Protein AF-A0A3M1QXQ2-F1 (afdb_monomer)

Secondary structure (DSSP, 8-state):
-PPEE--THHHHHHHSS--TTHHHHHHHHHHHHTTS--EE---

Structure (mmCIF, N/CA/C/O backbone):
data_AF-A0A3M1QXQ2-F1
#
_entry.id   AF-A0A3M1QXQ2-F1
#
loop_
_atom_site.group_PDB
_atom_site.id
_atom_site.type_symbol
_atom_site.label_atom_id
_atom_site.label_alt_id
_atom_site.label_comp_id
_atom_site.label_asym_id
_atom_site.label_entity_id
_atom_site.label_seq_id
_atom_site.pdbx_PDB_ins_code
_atom_site.Cartn_x
_atom_site.Cartn_y
_atom_site.Cartn_z
_atom_site.occupancy
_atom_site.B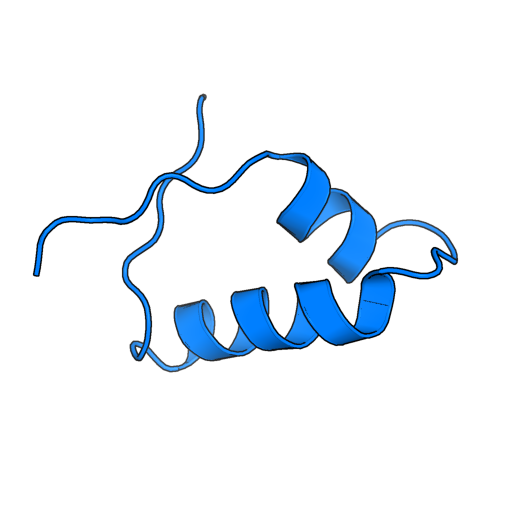_iso_or_equiv
_atom_site.auth_seq_id
_atom_site.auth_comp_id
_atom_site.auth_asym_id
_atom_site.auth_atom_id
_atom_site.pdbx_PDB_model_num
ATOM 1 N N . MET A 1 1 ? -12.849 -0.520 14.352 1.00 69.06 1 MET A N 1
ATOM 2 C CA . MET A 1 1 ? -11.628 -1.344 14.231 1.00 69.06 1 MET A CA 1
ATOM 3 C C . MET A 1 1 ? -10.479 -0.451 14.655 1.00 69.06 1 MET A C 1
ATOM 5 O O . MET A 1 1 ? -10.545 0.724 14.326 1.00 69.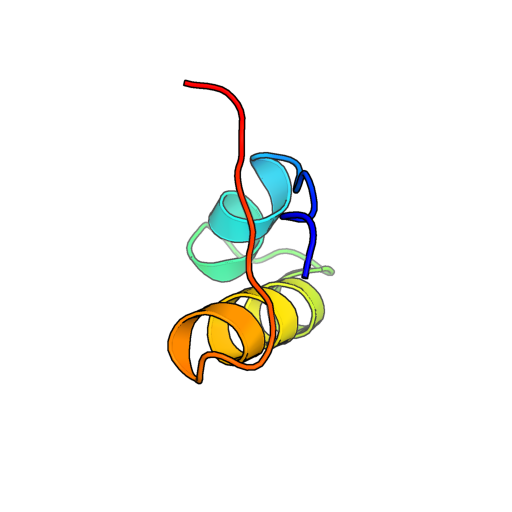06 1 MET A O 1
ATOM 9 N N . SER A 1 2 ? -9.514 -0.929 15.438 1.00 88.56 2 SER A N 1
ATOM 10 C CA . SER A 1 2 ? -8.339 -0.099 15.734 1.00 88.56 2 SER A CA 1
ATOM 11 C C . SER A 1 2 ? -7.454 -0.031 14.485 1.00 88.56 2 SER A C 1
ATOM 13 O O . SER A 1 2 ? -7.289 -1.078 13.849 1.00 88.56 2 SER A O 1
ATOM 15 N N . PRO A 1 3 ? -6.911 1.142 14.123 1.00 94.62 3 PRO A N 1
ATOM 16 C CA . PRO A 1 3 ? -6.034 1.260 12.967 1.00 94.62 3 PRO A CA 1
ATOM 17 C C . PRO A 1 3 ? -4.774 0.407 13.150 1.00 94.62 3 PRO A C 1
ATOM 19 O O . PRO A 1 3 ? -4.254 0.262 14.260 1.00 94.62 3 PRO A O 1
ATOM 22 N N . VAL A 1 4 ? -4.289 -0.168 12.052 1.00 96.50 4 VAL A N 1
ATOM 23 C CA . VAL A 1 4 ? -3.057 -0.960 12.012 1.00 96.50 4 VAL A CA 1
ATOM 24 C C . VAL A 1 4 ? -1.899 -0.050 11.634 1.00 96.50 4 VAL A C 1
ATOM 26 O O . VAL A 1 4 ? -1.953 0.654 10.628 1.00 96.50 4 VAL A O 1
ATOM 29 N N . PHE A 1 5 ? -0.828 -0.082 12.420 1.00 97.38 5 PHE A N 1
ATOM 30 C CA . PHE A 1 5 ? 0.400 0.602 12.043 1.00 97.38 5 PHE A CA 1
ATOM 31 C C . PHE A 1 5 ? 1.101 -0.171 10.922 1.00 97.38 5 PHE A C 1
ATOM 33 O O . PHE A 1 5 ? 1.371 -1.366 11.062 1.00 97.38 5 PHE A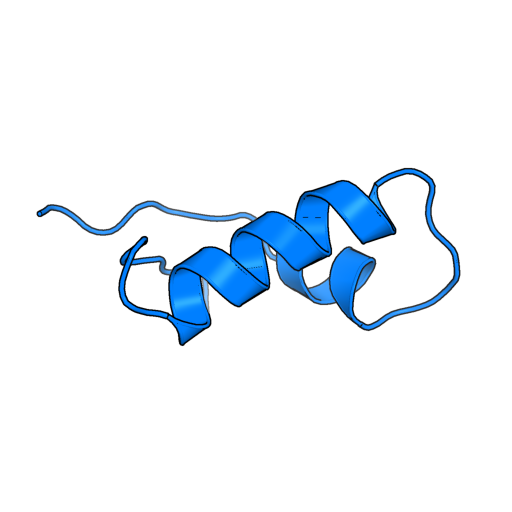 O 1
ATOM 40 N N . ILE A 1 6 ? 1.395 0.507 9.818 1.00 97.31 6 ILE A N 1
ATOM 41 C CA . ILE A 1 6 ? 2.198 -0.020 8.719 1.00 97.31 6 ILE A CA 1
ATOM 42 C C . ILE A 1 6 ? 3.504 0.759 8.624 1.00 97.31 6 ILE A C 1
ATOM 44 O O . ILE A 1 6 ? 3.550 1.962 8.855 1.00 97.31 6 ILE A O 1
ATOM 48 N N . ASP A 1 7 ? 4.567 0.055 8.261 1.00 97.50 7 ASP A N 1
ATOM 49 C CA . ASP A 1 7 ? 5.868 0.662 8.015 1.00 97.50 7 ASP A CA 1
ATOM 50 C C . ASP A 1 7 ? 5.860 1.452 6.690 1.00 97.50 7 ASP A C 1
ATOM 52 O O . ASP A 1 7 ? 5.211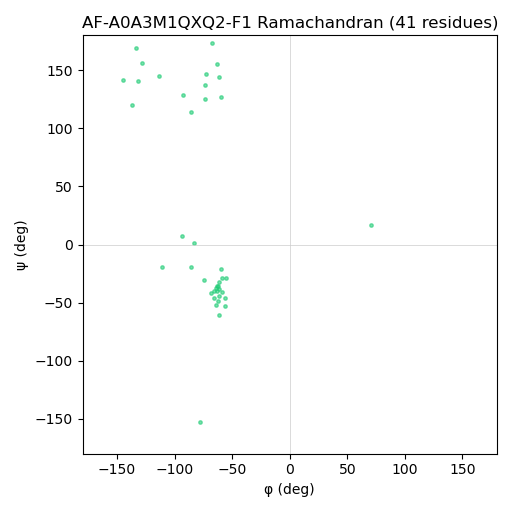 1.044 5.716 1.00 97.50 7 ASP A O 1
ATOM 56 N N . THR A 1 8 ? 6.612 2.554 6.620 1.00 96.50 8 THR A N 1
ATOM 57 C CA . THR A 1 8 ? 6.744 3.395 5.414 1.00 96.50 8 THR A CA 1
ATOM 58 C C . THR A 1 8 ? 7.310 2.630 4.213 1.00 96.50 8 THR A C 1
ATOM 60 O O . THR A 1 8 ? 7.040 2.983 3.062 1.00 96.50 8 THR A O 1
ATOM 63 N N . ASN A 1 9 ? 7.997 1.509 4.441 1.00 97.12 9 ASN A N 1
ATOM 64 C CA . ASN A 1 9 ? 8.428 0.592 3.394 1.00 97.12 9 ASN A CA 1
ATOM 65 C C . ASN A 1 9 ? 7.260 0.025 2.568 1.00 97.12 9 ASN A C 1
ATOM 67 O O . ASN A 1 9 ? 7.439 -0.269 1.387 1.00 97.12 9 ASN A O 1
ATOM 71 N N . ILE A 1 10 ? 6.054 -0.111 3.132 1.00 97.88 10 ILE A N 1
ATOM 72 C CA . ILE A 1 10 ? 4.888 -0.629 2.399 1.00 97.88 10 ILE A CA 1
ATOM 73 C C . ILE A 1 10 ? 4.536 0.269 1.199 1.00 97.88 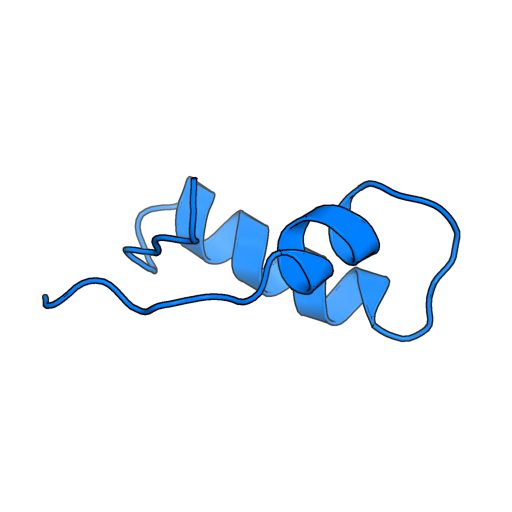10 ILE A C 1
ATOM 75 O O . ILE A 1 10 ? 4.609 -0.222 0.065 1.00 97.88 10 ILE A O 1
ATOM 79 N N . PRO A 1 11 ? 4.205 1.566 1.371 1.00 96.50 11 PRO A N 1
ATOM 80 C CA . PRO A 1 11 ? 3.961 2.447 0.231 1.00 96.50 11 PRO A CA 1
ATOM 81 C C . PRO A 1 11 ? 5.207 2.630 -0.648 1.00 96.50 11 PRO A C 1
ATOM 83 O O . PRO A 1 11 ? 5.079 2.659 -1.875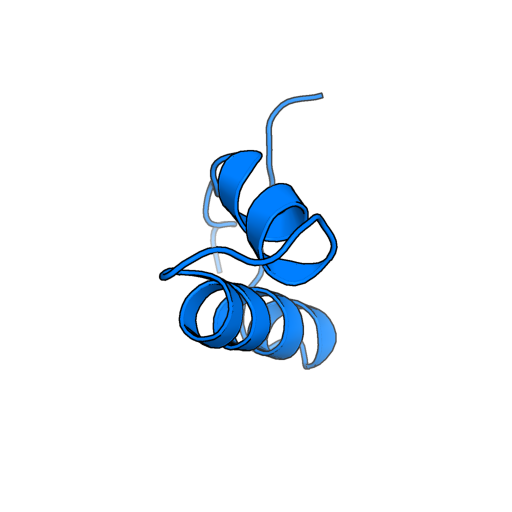 1.00 96.50 11 PRO A O 1
ATOM 86 N N . MET A 1 12 ? 6.413 2.664 -0.065 1.00 97.31 12 MET A N 1
ATOM 87 C CA . MET A 1 12 ? 7.656 2.783 -0.838 1.00 97.31 12 MET A CA 1
ATOM 88 C C . MET A 1 12 ? 7.874 1.604 -1.794 1.00 97.31 12 MET A C 1
ATOM 90 O O . MET A 1 12 ? 8.203 1.819 -2.956 1.00 97.31 12 MET A O 1
ATOM 94 N N . TYR A 1 13 ? 7.661 0.359 -1.362 1.00 98.12 13 TYR A N 1
ATOM 95 C CA . TYR A 1 13 ? 7.817 -0.815 -2.231 1.00 98.12 13 TYR A CA 1
ATOM 96 C C . TYR A 1 13 ? 6.661 -0.961 -3.221 1.00 98.12 13 TYR A C 1
ATOM 98 O O . TYR A 1 13 ? 6.857 -1.480 -4.321 1.00 98.12 13 TYR A O 1
ATOM 106 N N . ALA A 1 14 ? 5.460 -0.509 -2.851 1.00 98.12 14 ALA A N 1
ATOM 107 C CA . ALA A 1 14 ? 4.288 -0.582 -3.715 1.00 98.12 14 ALA A CA 1
ATOM 108 C C . ALA A 1 14 ? 4.394 0.347 -4.939 1.00 98.12 14 ALA A C 1
ATOM 110 O O . ALA A 1 14 ? 4.011 -0.065 -6.041 1.00 98.12 14 ALA A O 1
ATOM 111 N N . ALA A 1 15 ? 4.903 1.572 -4.745 1.00 97.50 15 ALA A N 1
ATOM 112 C CA . ALA A 1 15 ? 4.950 2.628 -5.764 1.00 97.50 15 ALA A CA 1
ATOM 113 C C . ALA A 1 15 ? 6.365 2.977 -6.268 1.00 97.50 15 ALA A C 1
ATOM 115 O O . ALA A 1 15 ? 6.496 3.575 -7.334 1.00 97.50 15 ALA A O 1
ATOM 116 N N . GLY A 1 16 ? 7.413 2.621 -5.519 1.00 93.38 16 GLY A N 1
ATOM 117 C CA . GLY A 1 16 ? 8.809 2.928 -5.838 1.00 93.38 16 GLY A CA 1
ATOM 118 C C . GLY A 1 16 ? 9.412 2.029 -6.919 1.00 93.38 16 GLY A C 1
ATOM 119 O O . GLY A 1 16 ? 8.717 1.515 -7.795 1.00 93.38 16 GLY A O 1
ATOM 120 N N . THR A 1 17 ? 10.732 1.832 -6.881 1.00 94.06 17 THR A N 1
ATOM 121 C CA . THR A 1 17 ? 11.473 1.013 -7.859 1.00 94.06 17 THR A CA 1
ATOM 122 C C . THR A 1 17 ? 11.127 -0.480 -7.755 1.00 94.06 17 THR A C 1
ATOM 124 O O . THR A 1 17 ? 10.326 -0.900 -6.917 1.00 94.06 17 THR A O 1
ATOM 127 N N . SER A 1 18 ? 11.644 -1.300 -8.680 1.00 96.00 18 SER A N 1
ATOM 128 C CA . SER A 1 18 ? 11.385 -2.745 -8.660 1.00 96.00 18 SER A CA 1
ATOM 129 C C . SER A 1 18 ? 11.888 -3.354 -7.352 1.00 96.00 18 SER A C 1
ATOM 131 O O . SER A 1 18 ? 13.048 -3.165 -6.994 1.00 96.00 18 SER A O 1
ATOM 133 N N . HIS A 1 19 ? 11.020 -4.081 -6.651 1.00 97.62 19 HIS A N 1
ATOM 134 C CA . HIS A 1 19 ? 11.332 -4.681 -5.359 1.00 97.62 19 HIS A CA 1
ATOM 135 C C . HIS A 1 19 ? 10.627 -6.040 -5.219 1.00 97.62 19 HIS A C 1
ATOM 137 O O . HIS A 1 19 ? 9.465 -6.146 -5.627 1.00 97.62 19 HIS A O 1
ATOM 143 N N . PRO A 1 20 ? 11.255 -7.069 -4.612 1.00 98.44 20 PRO A N 1
ATOM 144 C CA . PRO A 1 20 ? 10.632 -8.386 -4.423 1.00 98.44 20 PRO A CA 1
ATOM 145 C C . PRO A 1 20 ? 9.291 -8.343 -3.679 1.00 98.44 20 PRO A C 1
ATOM 147 O O . PRO A 1 20 ? 8.420 -9.173 -3.916 1.00 98.44 20 PRO A O 1
ATOM 150 N N . LEU A 1 21 ? 9.102 -7.347 -2.807 1.00 98.38 21 LEU A N 1
ATOM 151 C CA . LEU A 1 21 ? 7.872 -7.166 -2.028 1.00 98.38 21 LEU A CA 1
ATOM 152 C C . LEU A 1 21 ? 6.847 -6.230 -2.680 1.00 98.38 21 LEU A C 1
ATOM 154 O O . LEU A 1 21 ? 5.834 -5.928 -2.057 1.00 98.38 21 LEU A O 1
ATOM 158 N N . ARG A 1 22 ? 7.062 -5.776 -3.921 1.00 98.38 22 ARG A N 1
ATOM 159 C CA . ARG A 1 22 ? 6.156 -4.828 -4.584 1.00 98.38 22 ARG A CA 1
ATOM 160 C C . ARG A 1 22 ? 4.721 -5.343 -4.645 1.00 98.38 22 ARG A C 1
ATOM 162 O O . ARG A 1 22 ? 3.805 -4.636 -4.241 1.00 98.38 22 ARG A O 1
ATOM 169 N N . GLU A 1 23 ? 4.518 -6.553 -5.156 1.00 98.44 23 GLU A N 1
ATOM 170 C CA . GLU A 1 23 ? 3.171 -7.109 -5.328 1.00 98.44 23 GLU A CA 1
ATOM 171 C C . GLU A 1 23 ? 2.470 -7.350 -3.973 1.00 98.44 23 GLU A C 1
ATOM 173 O O . GLU A 1 23 ? 1.348 -6.863 -3.806 1.00 98.44 23 GLU A O 1
ATOM 178 N N . PRO A 1 24 ? 3.125 -7.944 -2.954 1.00 98.25 24 PRO A N 1
ATOM 179 C CA . PRO A 1 24 ? 2.566 -8.002 -1.607 1.00 98.25 24 PRO A CA 1
ATOM 180 C C . PRO A 1 24 ? 2.205 -6.631 -1.022 1.00 98.25 24 PRO A C 1
ATOM 182 O O . PRO A 1 24 ? 1.097 -6.469 -0.511 1.00 98.25 24 PRO A O 1
ATOM 185 N N . SER A 1 25 ? 3.082 -5.630 -1.141 1.00 98.56 25 SER A N 1
ATOM 186 C CA . SER A 1 25 ? 2.804 -4.274 -0.656 1.00 98.56 25 SER A CA 1
ATOM 187 C C . SER A 1 25 ? 1.641 -3.620 -1.406 1.00 98.56 25 SER A C 1
ATOM 189 O O . SER A 1 25 ? 0.803 -2.963 -0.794 1.00 98.56 25 SER A O 1
ATOM 191 N N . GLN A 1 26 ? 1.513 -3.847 -2.717 1.00 98.50 26 GLN A N 1
ATOM 192 C CA . GLN A 1 26 ? 0.372 -3.358 -3.496 1.00 98.50 26 GLN A CA 1
ATOM 193 C C . GLN A 1 26 ? -0.955 -3.954 -3.022 1.00 98.50 26 GLN A C 1
ATOM 195 O O . GLN A 1 26 ? -1.962 -3.246 -3.023 1.00 98.50 26 GLN A O 1
ATOM 200 N N . ARG A 1 27 ? -0.984 -5.219 -2.584 1.00 98.56 27 ARG A N 1
ATOM 201 C CA . ARG A 1 27 ? -2.198 -5.800 -1.988 1.00 98.56 27 ARG A CA 1
ATOM 202 C C . ARG A 1 27 ? -2.599 -5.090 -0.699 1.00 98.56 27 ARG A C 1
ATOM 204 O O . ARG A 1 27 ? -3.785 -4.836 -0.516 1.00 98.56 27 ARG A O 1
ATOM 211 N N . VAL A 1 28 ? -1.632 -4.722 0.147 1.00 98.25 28 VAL A N 1
ATOM 212 C CA . VAL A 1 28 ? -1.897 -3.939 1.367 1.00 98.25 28 VAL A CA 1
ATOM 213 C C . VAL A 1 28 ? -2.479 -2.572 1.007 1.00 98.25 28 VAL A C 1
ATOM 215 O O . VAL A 1 28 ? -3.543 -2.218 1.505 1.00 98.25 28 VAL A O 1
ATOM 218 N N . ILE A 1 29 ? -1.860 -1.847 0.068 1.00 98.25 29 ILE A N 1
ATOM 219 C CA . ILE A 1 29 ? -2.365 -0.541 -0.390 1.00 98.25 29 ILE A CA 1
ATOM 220 C C . ILE A 1 29 ? -3.783 -0.646 -0.974 1.00 98.25 29 ILE A C 1
ATOM 222 O O . ILE A 1 29 ? -4.628 0.199 -0.691 1.00 98.25 29 ILE A O 1
ATOM 226 N N . ARG A 1 30 ? -4.086 -1.697 -1.747 1.00 98.56 30 ARG A N 1
ATOM 227 C CA . ARG A 1 30 ? -5.441 -1.926 -2.281 1.00 98.56 30 ARG A CA 1
ATOM 228 C C . ARG A 1 30 ? -6.456 -2.226 -1.182 1.00 98.56 30 ARG A C 1
ATOM 230 O O . ARG A 1 30 ? -7.567 -1.717 -1.254 1.00 98.56 30 ARG A O 1
ATOM 237 N N . ALA A 1 31 ? -6.090 -3.012 -0.169 1.00 98.19 31 ALA A N 1
ATOM 238 C CA . ALA A 1 31 ? -6.964 -3.267 0.974 1.00 98.19 31 ALA A CA 1
ATOM 239 C C . ALA A 1 31 ? -7.298 -1.967 1.728 1.00 98.19 31 ALA A C 1
ATOM 241 O O . ALA A 1 31 ? -8.449 -1.773 2.111 1.00 98.19 31 ALA A O 1
ATOM 242 N N . ILE A 1 32 ? -6.326 -1.056 1.864 1.00 97.38 32 ILE A N 1
ATOM 243 C CA . ILE A 1 32 ? -6.543 0.281 2.439 1.00 97.38 32 ILE A CA 1
ATOM 244 C C . ILE A 1 32 ? -7.499 1.096 1.560 1.00 97.38 32 ILE A C 1
ATOM 246 O O . ILE A 1 32 ? -8.526 1.570 2.035 1.00 97.38 32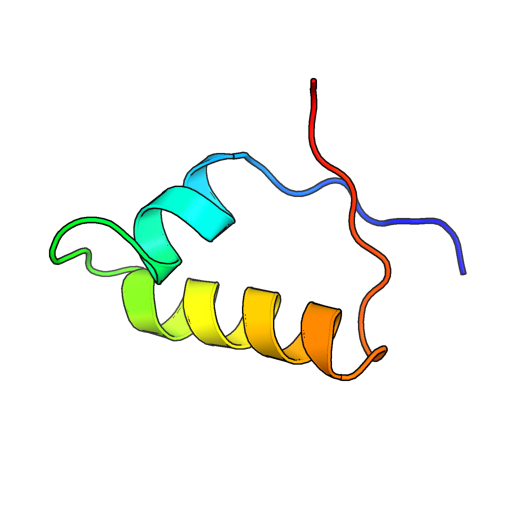 ILE A O 1
ATOM 250 N N . ALA A 1 33 ? -7.217 1.195 0.257 1.00 97.75 33 ALA A N 1
ATOM 251 C CA . ALA A 1 33 ? -8.037 1.960 -0.686 1.00 97.75 33 ALA A CA 1
ATOM 252 C C . ALA A 1 33 ? -9.486 1.444 -0.799 1.00 97.75 33 ALA A C 1
ATOM 254 O O . ALA A 1 33 ? -10.407 2.230 -1.002 1.00 97.75 33 ALA A O 1
ATOM 255 N N . ASN A 1 34 ? -9.693 0.136 -0.636 1.00 98.06 34 ASN A N 1
ATOM 256 C CA . ASN A 1 34 ? -11.013 -0.497 -0.657 1.00 98.06 34 ASN A CA 1
ATOM 257 C C . ASN A 1 34 ? -11.752 -0.419 0.694 1.00 98.06 34 ASN A C 1
ATOM 259 O O . ASN A 1 34 ? -12.838 -0.985 0.819 1.00 98.06 34 ASN A O 1
ATOM 263 N N . GLY A 1 35 ? -11.170 0.212 1.720 1.00 96.62 35 GLY A N 1
ATOM 264 C CA . GLY A 1 35 ? -11.756 0.298 3.062 1.00 96.62 35 GLY A CA 1
ATOM 265 C C . GLY A 1 35 ? -11.761 -1.026 3.836 1.00 96.62 35 GLY A C 1
ATOM 266 O O . GLY A 1 35 ? -12.493 -1.171 4.811 1.00 96.62 35 GLY A O 1
ATOM 267 N N . GLN A 1 36 ? -10.963 -2.006 3.405 1.00 97.50 36 GLN A N 1
ATOM 268 C CA . GLN A 1 36 ? -10.834 -3.318 4.050 1.00 97.50 36 GLN A CA 1
ATOM 269 C C . GLN A 1 36 ? -9.794 -3.308 5.181 1.00 97.50 36 GLN A C 1
ATOM 271 O O . GLN A 1 36 ? -9.802 -4.201 6.027 1.00 97.50 36 GLN A O 1
ATOM 276 N N . LEU A 1 37 ? -8.89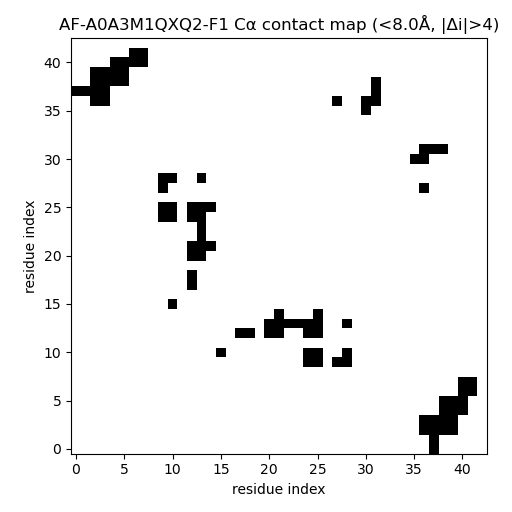6 -2.318 5.187 1.00 96.75 37 LEU A N 1
ATOM 277 C CA . LEU A 1 37 ? -7.866 -2.123 6.201 1.00 96.75 37 LEU A CA 1
ATOM 278 C C . LEU A 1 37 ? -7.776 -0.638 6.565 1.00 96.75 37 LEU A C 1
ATOM 280 O O . LEU A 1 37 ? -7.466 0.187 5.712 1.00 96.75 37 LEU A O 1
ATOM 284 N N . ASP A 1 38 ? -8.009 -0.311 7.833 1.00 97.69 38 ASP A N 1
ATOM 285 C CA . ASP A 1 38 ? -7.697 1.010 8.381 1.00 97.69 38 ASP A CA 1
ATOM 286 C C . ASP A 1 38 ? -6.229 1.012 8.823 1.00 97.69 38 ASP A C 1
ATOM 288 O O . ASP A 1 38 ? -5.852 0.232 9.704 1.00 97.69 38 ASP A O 1
ATOM 292 N N . ALA A 1 39 ? -5.388 1.806 8.159 1.00 97.25 39 ALA A N 1
ATOM 293 C CA . ALA A 1 39 ? -3.942 1.789 8.347 1.00 97.25 39 ALA A CA 1
ATOM 294 C C . ALA A 1 39 ? -3.364 3.192 8.525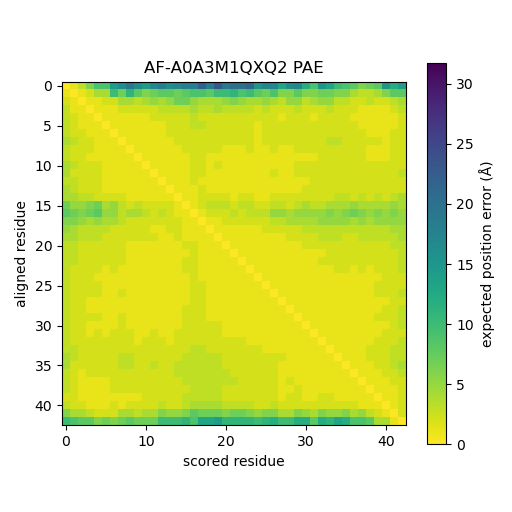 1.00 97.25 39 ALA A C 1
ATOM 296 O O . ALA A 1 39 ? -3.743 4.132 7.828 1.00 97.25 39 ALA A O 1
ATOM 297 N N . VAL A 1 40 ? -2.390 3.297 9.423 1.00 97.19 40 VAL A N 1
ATOM 298 C CA . VAL A 1 40 ? -1.645 4.524 9.724 1.00 97.19 40 VAL A CA 1
ATOM 299 C C . VAL A 1 40 ? -0.146 4.249 9.652 1.00 97.19 40 VAL A C 1
ATOM 301 O O . VAL A 1 40 ? 0.291 3.114 9.819 1.00 97.19 40 VAL A O 1
ATOM 304 N N . THR A 1 41 ? 0.647 5.284 9.413 1.00 96.62 41 THR A N 1
ATOM 305 C CA . THR A 1 41 ? 2.114 5.252 9.489 1.00 96.62 41 THR A CA 1
ATOM 306 C C . THR A 1 41 ? 2.580 6.473 10.279 1.00 96.62 41 THR A C 1
ATOM 308 O O . THR A 1 41 ? 1.775 7.361 10.565 1.00 96.62 41 THR A O 1
ATOM 311 N N . ASP A 1 42 ? 3.856 6.504 10.650 1.00 93.12 42 ASP A N 1
ATOM 312 C CA . ASP A 1 42 ? 4.471 7.690 11.249 1.00 93.12 42 ASP A CA 1
ATOM 313 C C . ASP A 1 42 ? 4.484 8.884 10.273 1.00 93.12 42 ASP A C 1
ATOM 315 O O . ASP A 1 42 ? 4.406 8.682 9.054 1.00 93.12 42 ASP A O 1
ATOM 319 N N . ALA A 1 43 ? 4.531 10.100 10.827 1.00 82.12 43 ALA A N 1
ATOM 320 C CA . ALA A 1 43 ? 4.446 11.369 10.092 1.00 82.12 43 ALA A CA 1
ATOM 321 C C . ALA A 1 43 ? 5.777 11.810 9.462 1.00 82.12 43 ALA A C 1
ATOM 323 O O . ALA A 1 43 ? 6.841 11.605 10.086 1.00 82.12 43 ALA A O 1
#

Mean predicted aligned error: 2.45 Å

Sequence (43 aa):
MSPVFIDTNIPMYAAGTSHPLREPSQRVIRAIANGQLDAVTDA

Foldseek 3Di:
DDAAEDEPVLVCLCPHDPDPCNVVSVVVVVCVVVVVHRYDYDD

pLDDT: mean 96.04, std 5.08, range [69.06, 98.56]

Solvent-accessible surface area (backbone atoms only — not comparable to full-atom values): 2635 Å² total; per-residue (Å²): 131,83,66,41,82,48,64,72,63,38,63,46,31,42,71,52,68,96,48,97,54,18,68,64,25,40,51,53,55,47,34,38,77,71,71,75,38,60,71,44,60,88,134

Radius of gyration: 10.3 Å; Cα contacts (8 Å, |Δi|>4): 49; chains: 1; bounding box: 23×20×24 Å